Protein AF-A0A2V8QLP8-F1 (afdb_monomer)

Sequence (94 aa):
MGIEKDIEFKVGRRLYDGTIRLSVHPPQLVQLSVCYKSERASSVMLTHDQVQTLMKALASLEQSIGTANEPSEDWDSNERRLDDSPDENSRKTA

Mean predicted aligned error: 14.6 Å

Foldseek 3Di:
DDPFPKDKDWDDDDVFTWMWIWTADPPFWIKTWIGTPNPDTDIDIDGPVRVVVVVVVVVVVVVVVDPPPPVPPDPPPPPPDDDDDDDDDDDDDD

Structure (mmCIF, N/CA/C/O backbone):
data_AF-A0A2V8QLP8-F1
#
_entry.id   AF-A0A2V8QLP8-F1
#
loop_
_atom_site.group_PDB
_atom_site.id
_atom_site.type_symbol
_atom_site.label_atom_id
_atom_site.label_alt_id
_atom_site.label_comp_id
_atom_site.label_asym_id
_atom_site.label_entity_id
_atom_site.label_seq_id
_atom_site.pdbx_PDB_ins_code
_atom_site.Cartn_x
_atom_site.Cartn_y
_atom_site.Cartn_z
_atom_site.occupancy
_atom_site.B_iso_or_equiv
_atom_site.auth_seq_id
_atom_site.auth_comp_id
_atom_site.auth_asym_id
_atom_site.auth_atom_id
_atom_site.pdbx_PDB_model_num
ATOM 1 N N . MET A 1 1 ? -11.490 16.209 15.590 1.00 37.25 1 MET A N 1
ATOM 2 C CA . MET A 1 1 ? -10.524 16.670 14.571 1.00 37.25 1 MET A CA 1
ATOM 3 C C . MET A 1 1 ? -9.687 15.466 14.173 1.00 37.25 1 MET A C 1
ATOM 5 O O . MET A 1 1 ? -8.734 15.140 14.866 1.00 37.25 1 MET A O 1
ATOM 9 N N . GLY A 1 2 ? -10.138 14.705 13.174 1.00 46.50 2 GLY A N 1
ATOM 10 C CA . GLY A 1 2 ? -9.361 13.580 12.654 1.00 46.50 2 GLY A CA 1
ATOM 11 C C . GLY A 1 2 ? -8.284 14.141 11.742 1.00 46.50 2 GLY A C 1
ATOM 12 O O . GLY A 1 2 ? -8.604 14.921 10.855 1.00 46.50 2 GLY A O 1
ATOM 13 N N . ILE A 1 3 ? -7.022 13.818 12.004 1.00 51.44 3 ILE A N 1
ATOM 14 C CA . ILE A 1 3 ? -5.926 14.167 11.103 1.00 51.44 3 ILE A CA 1
ATOM 15 C C . ILE A 1 3 ? -6.156 13.315 9.854 1.00 51.44 3 ILE A C 1
ATOM 17 O O . ILE A 1 3 ? -5.974 12.099 9.915 1.00 51.44 3 ILE A O 1
ATOM 21 N N . GLU A 1 4 ? -6.626 13.920 8.767 1.00 55.00 4 GLU A N 1
ATOM 22 C CA . GLU A 1 4 ? -6.600 13.293 7.447 1.00 55.00 4 GLU A CA 1
ATOM 23 C C . GLU A 1 4 ? -5.123 13.047 7.117 1.00 55.00 4 GLU A C 1
ATOM 25 O O . GLU A 1 4 ? -4.362 13.966 6.822 1.00 55.00 4 GLU A O 1
ATOM 30 N N . LYS A 1 5 ? -4.675 11.809 7.346 1.00 71.44 5 LYS A N 1
ATOM 31 C CA . LYS A 1 5 ? -3.299 11.369 7.105 1.00 71.44 5 LYS A CA 1
ATOM 32 C C . LYS A 1 5 ? -3.243 10.740 5.726 1.00 71.44 5 LYS A C 1
ATOM 34 O O . LYS A 1 5 ? -3.161 9.521 5.597 1.00 71.44 5 LYS A O 1
ATOM 39 N N . ASP A 1 6 ? -3.333 11.589 4.717 1.00 81.75 6 ASP A N 1
ATOM 40 C CA . ASP A 1 6 ? -2.973 11.221 3.359 1.00 81.75 6 ASP A CA 1
ATOM 41 C C . ASP A 1 6 ? -1.452 11.300 3.217 1.00 81.75 6 ASP A C 1
ATOM 43 O O . ASP A 1 6 ? -0.835 12.314 3.545 1.00 81.75 6 ASP A O 1
ATOM 47 N N . ILE A 1 7 ? -0.844 10.210 2.759 1.00 86.44 7 ILE A N 1
ATOM 48 C CA . ILE A 1 7 ? 0.583 10.140 2.441 1.00 86.44 7 ILE A CA 1
ATOM 49 C C . ILE A 1 7 ? 0.696 9.788 0.967 1.00 86.44 7 ILE A C 1
ATOM 51 O O . ILE A 1 7 ? 0.109 8.808 0.510 1.00 86.44 7 ILE A O 1
ATOM 55 N N . GLU A 1 8 ? 1.470 10.572 0.231 1.00 87.12 8 GLU A N 1
ATOM 56 C CA . GLU A 1 8 ? 1.713 10.367 -1.190 1.00 87.12 8 GLU A CA 1
ATOM 57 C C . GLU A 1 8 ? 3.216 10.401 -1.467 1.00 87.12 8 GLU A C 1
ATOM 59 O O . GLU A 1 8 ? 3.931 11.245 -0.927 1.00 87.12 8 GLU A O 1
ATOM 64 N N . PHE A 1 9 ? 3.704 9.476 -2.295 1.00 83.94 9 PHE A N 1
ATOM 65 C CA . PHE A 1 9 ? 5.096 9.467 -2.738 1.00 83.94 9 PHE A CA 1
ATOM 66 C C . PHE A 1 9 ? 5.242 8.860 -4.135 1.00 83.94 9 PHE A C 1
ATOM 68 O O . PHE A 1 9 ? 4.481 7.982 -4.554 1.00 83.94 9 PHE A O 1
ATOM 75 N N . LYS A 1 10 ? 6.247 9.348 -4.868 1.00 84.44 10 LYS A N 1
ATOM 76 C CA . LYS A 1 10 ? 6.606 8.846 -6.198 1.00 84.44 10 LYS A CA 1
ATOM 77 C C . LYS A 1 10 ? 7.302 7.492 -6.071 1.00 84.44 10 LYS A C 1
ATOM 79 O O . LYS A 1 10 ? 8.099 7.280 -5.160 1.00 84.44 10 LYS A O 1
ATOM 84 N N . VAL A 1 11 ? 7.008 6.584 -6.993 1.00 79.94 11 VAL A N 1
ATOM 85 C CA . VAL A 1 11 ? 7.570 5.228 -7.041 1.00 79.94 11 VAL A CA 1
ATOM 86 C C . VAL A 1 11 ? 7.976 4.848 -8.459 1.00 79.94 11 VAL A C 1
ATOM 88 O O . VAL A 1 11 ? 7.506 5.442 -9.425 1.00 79.94 11 VAL A O 1
ATOM 91 N N . GLY A 1 12 ? 8.798 3.805 -8.579 1.00 73.75 12 GLY A N 1
ATOM 92 C CA . GLY A 1 12 ? 9.200 3.236 -9.863 1.00 73.75 12 GLY A CA 1
ATOM 93 C C . GLY A 1 12 ? 10.601 3.645 -10.314 1.00 73.75 12 GLY A C 1
ATOM 94 O O . GLY A 1 12 ? 11.326 4.358 -9.625 1.00 73.75 12 GLY A O 1
ATOM 95 N N . ARG A 1 13 ? 11.007 3.104 -11.467 1.00 71.56 13 ARG A N 1
ATOM 96 C CA . ARG A 1 13 ? 12.247 3.455 -12.169 1.00 71.56 13 ARG A CA 1
ATOM 97 C C . ARG A 1 13 ? 11.947 3.617 -13.657 1.00 71.56 13 ARG A C 1
ATOM 99 O O . ARG A 1 13 ? 11.634 2.623 -14.320 1.00 71.56 13 ARG A O 1
ATOM 106 N N . ARG A 1 14 ? 12.136 4.825 -14.195 1.00 67.94 14 ARG A N 1
ATOM 107 C CA . ARG A 1 14 ? 12.077 5.176 -15.626 1.00 67.94 14 ARG A CA 1
ATOM 108 C C . ARG A 1 14 ? 10.761 4.757 -16.296 1.00 67.94 14 ARG A C 1
ATOM 110 O O . ARG A 1 14 ? 9.808 5.514 -16.394 1.00 67.94 14 ARG A O 1
ATOM 117 N N . LEU A 1 15 ? 10.713 3.525 -16.804 1.00 58.97 15 LEU A N 1
ATOM 118 C CA . LEU A 1 15 ? 9.576 2.998 -17.556 1.00 58.97 15 LEU A CA 1
ATOM 119 C C . LEU A 1 15 ? 8.366 2.702 -16.661 1.00 58.97 15 LEU A C 1
ATOM 121 O O . LEU A 1 15 ? 7.261 2.605 -17.190 1.00 58.97 15 LEU A O 1
ATOM 125 N N . TYR A 1 16 ? 8.554 2.593 -15.343 1.00 65.62 16 TYR A N 1
ATOM 126 C CA . TYR A 1 16 ? 7.507 2.248 -14.371 1.00 65.62 16 TYR A CA 1
ATOM 127 C C . TYR A 1 16 ? 7.196 3.370 -13.371 1.00 65.62 16 TYR A C 1
ATOM 129 O O . TYR A 1 16 ? 6.727 3.090 -12.272 1.00 65.62 16 TYR A O 1
ATOM 137 N N . ASP A 1 17 ? 7.471 4.622 -13.737 1.00 76.88 17 ASP A N 1
ATOM 138 C CA . ASP A 1 17 ? 7.239 5.764 -12.851 1.00 76.88 17 ASP A CA 1
ATOM 139 C C . ASP A 1 17 ? 5.744 5.950 -12.555 1.00 76.88 17 ASP A C 1
ATOM 141 O O . ASP A 1 17 ? 4.893 5.930 -13.452 1.00 76.88 17 ASP A O 1
ATOM 145 N N . GLY A 1 18 ? 5.428 6.128 -11.277 1.00 82.06 18 GLY A N 1
ATOM 146 C CA . GLY A 1 18 ? 4.071 6.284 -10.777 1.00 82.06 18 GLY A CA 1
ATOM 147 C C . GLY A 1 18 ? 4.032 6.929 -9.397 1.00 82.06 18 GLY A C 1
ATOM 148 O O . GLY A 1 18 ? 5.041 7.405 -8.876 1.00 82.06 18 GLY A O 1
ATOM 149 N N . THR A 1 19 ? 2.850 6.916 -8.795 1.00 85.44 19 THR A N 1
ATOM 150 C CA . THR A 1 19 ? 2.595 7.490 -7.472 1.00 85.44 19 THR A CA 1
ATOM 151 C C . THR A 1 19 ? 1.827 6.487 -6.626 1.00 85.44 19 THR A C 1
ATOM 153 O O . THR A 1 19 ? 0.827 5.929 -7.084 1.00 85.44 19 THR A O 1
ATOM 156 N N . ILE A 1 20 ? 2.276 6.265 -5.389 1.00 87.25 20 ILE A N 1
ATOM 157 C CA . ILE A 1 20 ? 1.497 5.553 -4.374 1.00 87.25 20 ILE A CA 1
ATOM 158 C C . ILE A 1 20 ? 0.871 6.580 -3.443 1.00 87.25 20 ILE A C 1
ATOM 160 O O . ILE A 1 20 ? 1.559 7.463 -2.931 1.00 87.25 20 ILE A O 1
ATOM 164 N N . ARG A 1 21 ? -0.429 6.420 -3.193 1.00 88.50 21 ARG A N 1
ATOM 165 C CA . ARG A 1 21 ? -1.173 7.185 -2.195 1.00 88.50 21 ARG A CA 1
ATOM 166 C C . ARG A 1 21 ? -1.776 6.256 -1.150 1.00 88.50 21 ARG A C 1
ATOM 168 O O . ARG A 1 21 ? -2.387 5.241 -1.487 1.00 88.50 21 ARG A O 1
ATOM 175 N N . LEU A 1 22 ? -1.610 6.628 0.112 1.00 90.31 22 LEU A N 1
ATOM 176 C CA 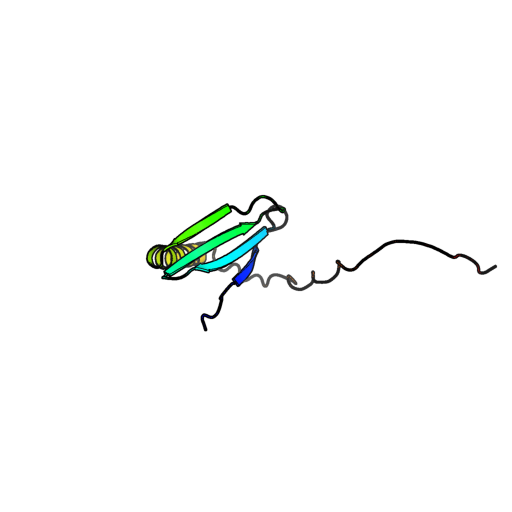. LEU A 1 22 ? -2.170 5.973 1.286 1.00 90.31 22 LEU A CA 1
ATOM 177 C C . LEU A 1 22 ? -3.128 6.941 1.977 1.00 90.31 22 LEU A C 1
ATOM 179 O O . LEU A 1 22 ? -2.714 8.036 2.348 1.00 90.31 22 LEU A O 1
ATOM 183 N N . SER A 1 23 ? -4.374 6.523 2.183 1.00 89.88 23 SER A N 1
ATOM 184 C CA . SER A 1 23 ? -5.405 7.338 2.839 1.00 89.88 23 SER A CA 1
ATOM 185 C C . SER A 1 23 ? -6.082 6.541 3.950 1.00 89.88 23 SER A C 1
ATOM 187 O O . SER A 1 23 ? -6.376 5.356 3.783 1.00 89.88 23 SER A O 1
ATOM 189 N N . VAL A 1 24 ? -6.340 7.171 5.097 1.00 89.25 24 VAL A N 1
ATOM 190 C CA . VAL A 1 24 ? -7.029 6.528 6.228 1.00 89.25 24 VAL A CA 1
ATOM 191 C C . VAL A 1 24 ? -8.521 6.835 6.163 1.00 89.25 24 VAL A C 1
ATOM 193 O O . VAL A 1 24 ? -8.932 7.988 6.246 1.00 89.25 24 VAL A O 1
ATOM 196 N N . HIS A 1 25 ? -9.337 5.788 6.089 1.00 84.88 25 HIS A N 1
ATOM 197 C CA . HIS A 1 25 ? -10.792 5.867 6.107 1.00 84.88 25 HIS A CA 1
ATOM 198 C C . HIS A 1 25 ? -11.333 5.311 7.436 1.00 84.88 25 HIS A C 1
ATOM 200 O O . HIS A 1 25 ? -11.161 4.124 7.737 1.00 84.88 25 HIS A O 1
ATOM 206 N N . PRO A 1 26 ? -12.010 6.129 8.260 1.00 77.50 26 PRO A N 1
ATOM 207 C CA . PRO A 1 26 ? -12.656 5.648 9.477 1.00 77.50 26 PRO A CA 1
ATOM 208 C C . PRO A 1 26 ? -13.713 4.566 9.169 1.00 77.50 26 PRO A C 1
ATOM 210 O O . PRO A 1 26 ? -14.376 4.647 8.135 1.00 77.50 26 PRO A O 1
ATOM 213 N N . PRO A 1 27 ? -13.921 3.570 10.052 1.00 73.44 27 PRO A N 1
ATOM 214 C CA . PRO A 1 27 ? -13.363 3.478 11.400 1.00 73.44 27 PRO A CA 1
ATOM 215 C C . PRO A 1 27 ? -11.982 2.815 11.511 1.00 73.44 27 PRO A C 1
ATOM 217 O O . PRO A 1 27 ? -11.436 2.850 12.608 1.00 73.44 27 PRO A O 1
ATOM 220 N N . GLN A 1 28 ? -11.421 2.201 10.458 1.00 82.38 28 GLN A N 1
ATOM 221 C CA . GLN A 1 28 ? -10.139 1.463 10.550 1.00 82.38 28 GLN A CA 1
ATOM 222 C C . GLN A 1 28 ? -9.603 0.932 9.206 1.00 82.38 28 GLN A C 1
ATOM 224 O O . GLN A 1 28 ? -8.884 -0.069 9.164 1.00 82.38 28 GLN A O 1
ATOM 229 N N . LEU A 1 29 ? -9.985 1.558 8.098 1.00 87.50 29 LEU A N 1
ATOM 230 C CA . LEU A 1 29 ? -9.576 1.126 6.770 1.00 87.50 29 LEU A CA 1
ATOM 231 C C . LEU A 1 29 ? -8.447 2.006 6.244 1.00 87.50 29 LEU A C 1
ATOM 233 O O . LEU A 1 29 ? -8.394 3.204 6.515 1.00 87.50 29 LEU A O 1
ATOM 237 N N . VAL A 1 30 ? -7.561 1.407 5.462 1.00 90.25 30 VAL A N 1
ATOM 238 C CA . VAL A 1 30 ? -6.525 2.118 4.715 1.00 90.25 30 VAL A CA 1
ATOM 239 C C . VAL A 1 30 ? -6.754 1.858 3.238 1.00 90.25 30 VAL A C 1
ATOM 241 O O . VAL A 1 30 ? -6.830 0.708 2.814 1.00 90.25 30 VAL A O 1
ATOM 244 N N . GLN A 1 31 ? -6.866 2.921 2.454 1.00 91.62 31 GLN A N 1
ATOM 245 C CA . GLN A 1 31 ? -6.877 2.830 1.005 1.00 91.62 31 GLN A CA 1
ATOM 246 C C . GLN A 1 31 ? -5.440 2.939 0.497 1.00 91.62 31 GLN A C 1
ATOM 248 O O . GLN A 1 31 ? -4.769 3.938 0.746 1.00 91.62 31 GLN A O 1
ATOM 253 N N . LEU A 1 32 ? -4.984 1.926 -0.236 1.00 91.12 32 LEU A N 1
ATOM 254 C CA . LEU A 1 32 ? -3.750 1.955 -1.020 1.00 91.12 32 LEU A CA 1
ATOM 255 C C . LEU A 1 32 ? -4.131 2.185 -2.480 1.00 91.12 32 LEU A C 1
ATOM 257 O O . LEU A 1 32 ? -4.839 1.361 -3.054 1.00 91.12 32 LEU A O 1
ATOM 261 N N . SER A 1 33 ? -3.658 3.274 -3.081 1.00 89.06 33 SER A N 1
ATOM 262 C CA . SER A 1 33 ? -3.897 3.594 -4.492 1.00 89.06 33 SER A CA 1
ATOM 263 C C . SER A 1 33 ? -2.578 3.679 -5.245 1.00 89.06 33 SER A C 1
ATOM 265 O O . SER A 1 33 ? -1.644 4.326 -4.774 1.00 89.06 33 SER A O 1
ATOM 267 N N . VAL A 1 34 ? -2.511 3.049 -6.418 1.00 86.38 34 VAL A N 1
ATOM 268 C CA . VAL A 1 34 ? -1.350 3.122 -7.314 1.00 86.38 34 VA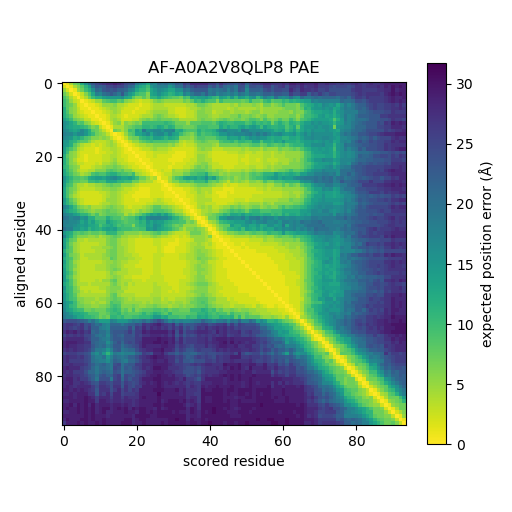L A CA 1
ATOM 269 C C . VAL A 1 34 ? -1.771 3.805 -8.608 1.00 86.38 34 VAL A C 1
ATOM 271 O O . VAL A 1 34 ? -2.626 3.296 -9.336 1.00 86.38 34 VAL A O 1
ATOM 274 N N . CYS A 1 35 ? -1.167 4.956 -8.884 1.00 81.31 35 CYS A N 1
ATOM 275 C CA . CYS A 1 35 ? -1.344 5.716 -10.115 1.00 81.31 35 CYS A CA 1
ATOM 276 C C . CYS A 1 35 ? -0.137 5.477 -11.021 1.00 81.31 35 CYS A C 1
ATOM 278 O O . CYS A 1 35 ? 0.997 5.737 -10.621 1.00 81.31 35 CYS A O 1
ATOM 280 N N . TYR A 1 36 ? -0.367 5.037 -12.253 1.00 76.62 36 TYR A N 1
ATOM 281 C CA . TYR A 1 36 ? 0.681 4.857 -13.255 1.00 76.62 36 TYR A CA 1
ATOM 282 C C . TYR A 1 36 ? 0.285 5.593 -14.532 1.00 76.62 36 TYR A C 1
ATOM 284 O O . TYR A 1 36 ? -0.842 5.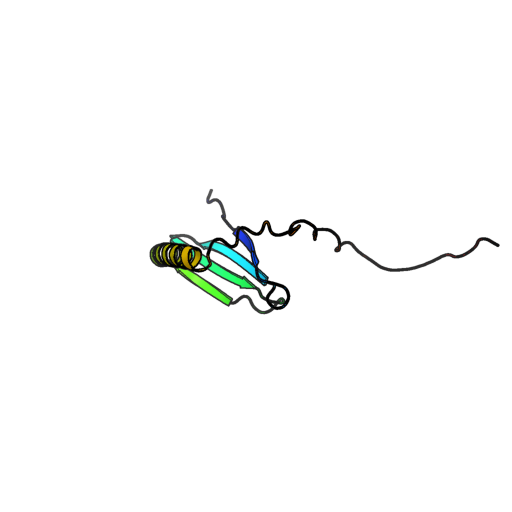432 -14.984 1.00 76.62 36 TYR A O 1
ATOM 292 N N . LYS A 1 37 ? 1.182 6.424 -15.087 1.00 67.62 37 LYS A N 1
ATOM 293 C CA . LYS A 1 37 ? 0.984 7.160 -16.359 1.00 67.62 37 LYS A CA 1
ATOM 294 C C . LYS A 1 37 ? -0.408 7.798 -16.538 1.00 67.62 37 LYS A C 1
ATOM 296 O O . LYS A 1 37 ? -0.962 7.789 -17.634 1.00 67.62 37 LYS A O 1
ATOM 301 N N . SER A 1 38 ? -0.972 8.350 -15.465 1.00 61.59 38 SER A N 1
ATOM 302 C CA . SER A 1 38 ? -2.311 8.963 -15.466 1.00 61.59 38 SER A CA 1
ATOM 303 C C . SER A 1 38 ? -3.475 8.005 -15.788 1.00 61.59 38 SER A C 1
ATOM 305 O O . SER A 1 38 ? -4.591 8.462 -16.030 1.00 61.59 38 SER A O 1
ATOM 307 N N . GLU A 1 39 ? -3.254 6.687 -15.768 1.00 65.62 39 GLU A N 1
ATOM 308 C CA . GLU A 1 39 ? -4.317 5.683 -15.839 1.00 65.62 39 GLU A CA 1
ATOM 309 C C . GLU A 1 39 ? -5.099 5.612 -14.522 1.00 65.62 39 GLU A C 1
ATOM 311 O O . GLU A 1 39 ? -4.614 6.007 -13.455 1.00 65.62 39 GLU A O 1
ATOM 316 N N . ARG A 1 40 ? -6.339 5.106 -14.599 1.00 66.56 40 ARG A N 1
ATOM 317 C CA . ARG A 1 40 ? -7.244 4.977 -13.451 1.00 66.56 40 ARG A CA 1
ATOM 318 C C . ARG A 1 40 ? -6.526 4.253 -12.313 1.00 66.56 40 ARG A C 1
ATOM 320 O O . ARG A 1 40 ? -6.172 3.083 -12.447 1.00 66.56 40 ARG A O 1
ATOM 327 N N . ALA A 1 41 ? -6.341 4.960 -11.200 1.00 68.44 41 ALA A N 1
AT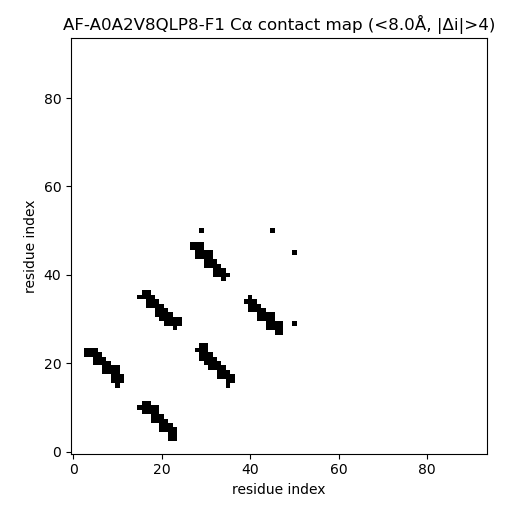OM 328 C CA . ALA A 1 41 ? -5.648 4.433 -10.037 1.00 68.44 41 ALA A CA 1
ATOM 329 C C . ALA A 1 41 ? -6.344 3.158 -9.555 1.00 68.44 41 ALA A C 1
ATOM 331 O O . ALA A 1 41 ? -7.523 3.185 -9.190 1.00 68.44 41 ALA A O 1
ATOM 332 N N . SER A 1 42 ? -5.628 2.036 -9.570 1.00 79.50 42 SER A N 1
ATOM 333 C CA . SER A 1 42 ? -6.134 0.825 -8.932 1.00 79.50 42 SER A CA 1
ATOM 334 C C . SER A 1 42 ? -6.007 1.017 -7.427 1.00 79.50 42 SER A C 1
ATOM 336 O O . SER A 1 42 ? -4.911 1.272 -6.923 1.00 79.50 42 SER A O 1
ATOM 338 N N . SER A 1 43 ? -7.135 0.946 -6.723 1.00 87.44 43 SER A N 1
ATOM 339 C CA . SER A 1 43 ? -7.207 1.139 -5.278 1.00 87.44 43 SER A CA 1
ATOM 340 C C . SER A 1 43 ? -7.653 -0.135 -4.576 1.00 87.44 43 SER A C 1
ATOM 342 O O . SER A 1 43 ? -8.617 -0.773 -5.004 1.00 87.44 43 SER A O 1
ATOM 344 N N . VAL A 1 44 ? -7.007 -0.465 -3.462 1.00 90.44 44 VAL A N 1
ATOM 345 C CA . VAL A 1 44 ? -7.402 -1.564 -2.578 1.00 90.44 44 VAL A CA 1
ATOM 346 C C . VAL A 1 44 ? -7.697 -1.007 -1.192 1.00 90.44 44 VAL A C 1
ATOM 348 O O . VAL A 1 44 ? -6.936 -0.199 -0.663 1.00 90.44 44 VAL A O 1
ATOM 351 N N . MET A 1 45 ? -8.806 -1.459 -0.609 1.00 93.38 45 MET A N 1
ATOM 352 C CA . MET A 1 45 ? -9.164 -1.188 0.780 1.00 93.38 45 MET A CA 1
ATOM 353 C C . MET A 1 45 ? -8.599 -2.290 1.669 1.00 93.38 45 MET A C 1
ATOM 355 O O . MET A 1 45 ? -8.883 -3.467 1.455 1.00 93.38 45 MET A O 1
ATOM 359 N N . LEU A 1 46 ? -7.817 -1.898 2.667 1.00 92.12 46 LEU A N 1
ATOM 360 C CA . LEU A 1 46 ? -7.156 -2.794 3.604 1.00 92.12 46 LEU A CA 1
ATOM 361 C C . LEU A 1 46 ? -7.712 -2.579 5.008 1.00 92.12 46 LEU A C 1
ATOM 363 O O . LEU A 1 46 ? -7.889 -1.445 5.456 1.00 92.12 46 LEU A O 1
ATOM 367 N N . THR A 1 47 ? -7.961 -3.672 5.721 1.00 93.00 47 THR A N 1
ATOM 368 C CA . THR A 1 47 ? -8.238 -3.633 7.159 1.00 93.00 47 THR A CA 1
ATOM 369 C C . THR A 1 47 ? -6.953 -3.423 7.953 1.00 93.00 47 THR A C 1
ATOM 371 O O . THR A 1 47 ? -5.851 -3.659 7.459 1.00 93.00 47 THR A O 1
ATOM 374 N N . HIS A 1 48 ? -7.086 -3.046 9.224 1.00 89.38 48 HIS A N 1
ATOM 375 C CA . HIS A 1 48 ? -5.946 -2.935 10.134 1.00 89.38 48 HIS A CA 1
ATOM 376 C C . HIS A 1 48 ? -5.065 -4.204 10.166 1.00 89.38 48 HIS A C 1
ATOM 378 O O . HIS A 1 48 ? -3.842 -4.104 10.100 1.00 89.38 48 HIS A O 1
ATOM 384 N N . ASP A 1 49 ? -5.663 -5.399 10.210 1.00 92.31 49 ASP A N 1
ATOM 385 C CA . ASP A 1 49 ? -4.919 -6.670 10.217 1.00 92.31 49 ASP A CA 1
ATOM 386 C C . ASP A 1 49 ? -4.163 -6.923 8.898 1.00 92.31 49 ASP A C 1
ATOM 388 O O . ASP A 1 49 ? -2.998 -7.332 8.891 1.00 92.31 49 ASP A O 1
ATOM 392 N N . GLN A 1 50 ? -4.786 -6.582 7.768 1.00 93.62 50 GLN A N 1
ATOM 393 C CA . GLN A 1 50 ? -4.150 -6.677 6.455 1.00 93.62 50 GLN A CA 1
ATOM 394 C C . GLN A 1 50 ? -2.990 -5.690 6.312 1.00 93.62 50 GLN A C 1
ATOM 396 O O . GLN A 1 50 ? -1.962 -6.048 5.743 1.00 93.62 50 GLN A O 1
ATOM 401 N N . VAL A 1 51 ? -3.109 -4.481 6.869 1.00 91.44 51 VAL A N 1
ATOM 402 C CA . VAL A 1 51 ? -2.007 -3.506 6.920 1.00 91.44 51 VAL A CA 1
ATOM 403 C C . VAL A 1 51 ? -0.839 -4.059 7.737 1.00 91.44 51 VAL A C 1
ATOM 405 O O . VAL A 1 51 ? 0.298 -4.024 7.273 1.00 91.44 51 VAL A O 1
ATOM 408 N N . GLN A 1 52 ? -1.103 -4.636 8.912 1.00 92.25 52 GLN A N 1
ATOM 409 C CA . GLN A 1 52 ? -0.064 -5.263 9.738 1.00 92.25 52 GLN A CA 1
ATOM 410 C C . GLN A 1 52 ? 0.634 -6.417 9.004 1.00 92.25 52 GLN A C 1
ATOM 412 O O . GLN A 1 52 ? 1.859 -6.548 9.050 1.00 92.25 52 GLN A O 1
ATOM 417 N N . THR A 1 53 ? -0.135 -7.243 8.296 1.00 94.62 53 THR A N 1
ATOM 418 C CA . THR A 1 53 ? 0.397 -8.341 7.480 1.00 94.62 53 THR A CA 1
ATOM 419 C C . THR A 1 53 ? 1.245 -7.818 6.320 1.00 94.62 53 THR A C 1
ATOM 421 O O . THR A 1 53 ? 2.348 -8.318 6.097 1.00 94.62 53 THR A O 1
ATOM 424 N N . LEU A 1 54 ? 0.782 -6.772 5.629 1.00 92.69 54 LEU A N 1
ATOM 425 C CA . LEU A 1 54 ? 1.515 -6.128 4.540 1.00 92.69 54 LEU A CA 1
ATOM 426 C C . LEU A 1 54 ? 2.846 -5.547 5.027 1.00 92.69 54 LEU A C 1
ATOM 428 O O . LEU A 1 54 ? 3.871 -5.776 4.395 1.00 92.69 54 LEU A O 1
ATOM 432 N N . MET A 1 55 ? 2.859 -4.864 6.174 1.00 92.31 55 MET A N 1
ATOM 433 C CA . MET A 1 55 ? 4.089 -4.327 6.766 1.00 92.31 55 MET A CA 1
ATOM 434 C C . MET A 1 55 ? 5.115 -5.428 7.064 1.00 92.31 55 MET A C 1
ATOM 436 O O . MET A 1 55 ? 6.293 -5.273 6.750 1.00 92.31 55 MET A O 1
ATOM 440 N N . LYS A 1 56 ? 4.675 -6.564 7.620 1.00 93.00 56 LYS A N 1
ATOM 441 C CA . LYS A 1 56 ? 5.556 -7.716 7.881 1.00 93.00 56 LYS A CA 1
ATOM 442 C C . LYS A 1 56 ? 6.104 -8.321 6.589 1.00 93.00 56 LYS A C 1
ATOM 444 O O . LYS A 1 56 ? 7.287 -8.645 6.524 1.00 93.00 56 LYS A O 1
ATOM 449 N N . ALA A 1 57 ? 5.259 -8.457 5.567 1.00 92.06 57 ALA A N 1
ATOM 450 C CA . ALA A 1 57 ? 5.674 -8.962 4.264 1.00 92.06 57 ALA A CA 1
ATOM 451 C C . ALA A 1 57 ? 6.710 -8.036 3.606 1.00 92.06 57 ALA A C 1
ATOM 453 O O . ALA A 1 57 ? 7.737 -8.515 3.134 1.00 92.06 57 ALA A O 1
ATOM 454 N N . LEU A 1 58 ? 6.487 -6.716 3.640 1.00 90.44 58 LEU A N 1
ATOM 455 C CA . LEU A 1 58 ? 7.432 -5.724 3.121 1.00 90.44 58 LEU A CA 1
ATOM 456 C C . LEU A 1 58 ? 8.776 -5.777 3.854 1.00 90.44 58 LEU A C 1
ATOM 458 O O . LEU A 1 58 ? 9.805 -5.854 3.194 1.00 90.44 58 LEU A O 1
ATOM 462 N N . ALA A 1 59 ? 8.776 -5.831 5.189 1.00 88.56 59 ALA A N 1
ATOM 463 C CA . ALA A 1 59 ? 10.007 -5.951 5.975 1.00 88.56 59 ALA A CA 1
ATOM 464 C C . ALA A 1 59 ? 10.777 -7.252 5.671 1.00 88.56 59 ALA A C 1
ATOM 466 O O . ALA A 1 59 ? 12.007 -7.267 5.638 1.00 88.56 59 ALA A O 1
ATOM 467 N N . SER A 1 60 ? 10.067 -8.357 5.418 1.00 88.12 60 SER A N 1
ATOM 468 C CA . SER A 1 60 ? 10.690 -9.618 4.998 1.00 88.12 60 SER A CA 1
ATOM 469 C C . SER A 1 60 ? 11.302 -9.526 3.595 1.00 88.12 60 SER A C 1
ATOM 471 O O . SER A 1 60 ? 12.350 -10.119 3.340 1.00 88.12 60 SER A O 1
ATOM 473 N N . LEU A 1 61 ? 10.652 -8.806 2.677 1.00 86.62 61 LEU A N 1
ATOM 474 C CA . LEU A 1 61 ? 11.153 -8.595 1.319 1.00 86.62 61 LEU A CA 1
ATOM 475 C C . LEU A 1 61 ? 12.330 -7.617 1.291 1.00 86.62 61 LEU A C 1
ATOM 477 O O . LEU A 1 61 ? 13.271 -7.842 0.539 1.00 86.62 61 LEU A O 1
ATOM 481 N N . GLU A 1 62 ? 12.327 -6.589 2.137 1.00 84.62 62 GLU A N 1
ATOM 482 C CA . GLU A 1 62 ? 13.438 -5.641 2.292 1.00 84.62 62 GLU A CA 1
ATOM 483 C C . GLU A 1 62 ? 14.752 -6.365 2.614 1.00 84.62 62 GLU A C 1
ATOM 485 O O . GLU A 1 62 ? 15.771 -6.126 1.969 1.00 84.62 62 GLU A O 1
ATOM 490 N N . GLN A 1 63 ? 14.711 -7.351 3.518 1.00 78.38 63 GLN A N 1
ATOM 491 C CA . GLN A 1 63 ? 15.869 -8.198 3.836 1.00 78.38 63 GLN A CA 1
ATOM 492 C C . GLN A 1 63 ? 16.374 -9.004 2.629 1.00 78.38 63 GLN A C 1
ATOM 494 O O . GLN A 1 63 ? 17.555 -9.337 2.557 1.00 78.38 63 GLN A O 1
ATOM 499 N N . SER A 1 64 ? 15.489 -9.307 1.676 1.00 78.25 64 SER A N 1
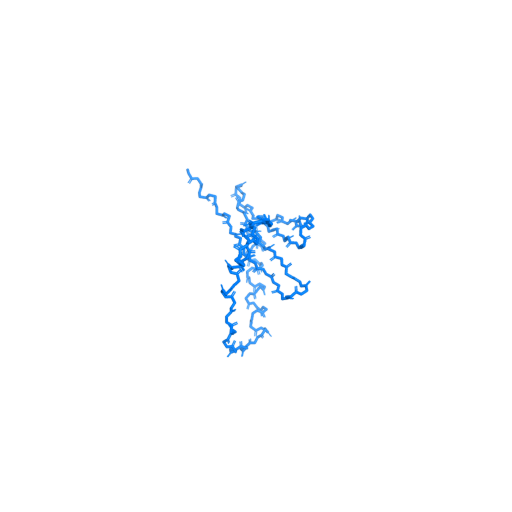ATOM 500 C CA . SER A 1 64 ? 15.808 -10.064 0.459 1.00 78.25 64 SER A CA 1
ATOM 501 C C . SER A 1 64 ? 16.316 -9.179 -0.683 1.00 78.25 64 SER A C 1
ATOM 503 O O . SER A 1 64 ? 17.006 -9.673 -1.571 1.00 78.25 64 SER A O 1
ATOM 505 N N . ILE A 1 65 ? 15.995 -7.879 -0.670 1.00 74.56 65 ILE A N 1
ATOM 506 C CA . ILE A 1 65 ? 16.473 -6.901 -1.663 1.00 74.56 65 ILE A CA 1
ATOM 507 C C . ILE A 1 65 ? 17.958 -6.563 -1.438 1.00 74.56 65 ILE A C 1
ATOM 509 O O . ILE A 1 65 ? 18.633 -6.122 -2.365 1.00 74.56 65 ILE A O 1
ATOM 513 N N . GLY A 1 66 ? 18.499 -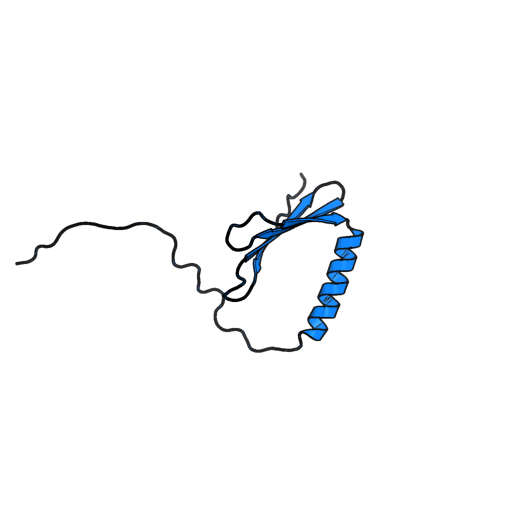6.892 -0.262 1.00 54.28 66 GLY A N 1
ATOM 514 C CA . GLY A 1 66 ? 19.928 -6.854 0.012 1.00 54.28 66 GLY A CA 1
ATOM 515 C C . GLY A 1 66 ? 20.487 -5.439 0.159 1.00 54.28 66 GLY A C 1
ATOM 516 O O . GLY A 1 66 ? 19.966 -4.452 -0.352 1.00 54.28 66 GLY A O 1
ATOM 517 N N . THR A 1 67 ? 21.594 -5.363 0.883 1.00 51.88 67 THR A N 1
ATOM 518 C CA . THR A 1 67 ? 22.489 -4.224 1.107 1.00 51.88 67 THR A CA 1
ATOM 519 C C . THR A 1 67 ? 23.084 -3.671 -0.201 1.00 51.88 67 THR A C 1
ATOM 521 O O . THR A 1 67 ? 24.295 -3.658 -0.393 1.00 51.88 67 THR A O 1
ATOM 524 N N . ALA A 1 68 ? 22.264 -3.164 -1.120 1.00 47.31 68 ALA A N 1
ATOM 525 C CA . ALA A 1 68 ? 22.721 -2.265 -2.177 1.00 47.31 68 ALA A CA 1
ATOM 526 C C . ALA A 1 68 ? 22.859 -0.856 -1.583 1.00 47.31 68 ALA A C 1
ATOM 528 O O . ALA A 1 68 ? 22.105 0.060 -1.898 1.00 47.31 68 ALA A O 1
ATOM 529 N N . ASN A 1 69 ? 23.816 -0.704 -0.665 1.00 46.66 69 ASN A N 1
ATOM 530 C CA . ASN A 1 69 ? 24.276 0.583 -0.158 1.00 46.66 69 ASN A CA 1
ATOM 531 C C . ASN A 1 69 ? 25.172 1.247 -1.217 1.00 46.66 69 ASN A C 1
ATOM 533 O O . ASN A 1 69 ? 26.333 1.554 -0.959 1.00 46.66 69 ASN A O 1
ATOM 537 N N . GLU A 1 70 ? 24.661 1.395 -2.438 1.00 51.44 70 GLU A N 1
ATOM 538 C CA . GLU A 1 70 ? 25.206 2.370 -3.372 1.00 51.44 70 GLU A CA 1
ATOM 539 C C . GLU A 1 70 ? 24.422 3.660 -3.116 1.00 51.44 70 GLU A C 1
ATOM 541 O O . GLU A 1 70 ? 23.200 3.661 -3.301 1.00 51.44 70 GLU A O 1
ATOM 546 N N . PRO A 1 71 ? 25.068 4.728 -2.610 1.00 47.31 71 PRO A N 1
ATOM 547 C CA . PRO A 1 71 ? 24.404 5.997 -2.366 1.00 47.31 71 PRO A CA 1
ATOM 548 C C . PRO A 1 71 ? 23.877 6.476 -3.707 1.00 47.31 71 PRO A C 1
ATOM 550 O O . PRO A 1 71 ? 24.639 6.814 -4.609 1.00 47.31 71 PRO A O 1
ATOM 553 N N . SER A 1 72 ? 22.567 6.398 -3.877 1.00 48.53 72 SER A N 1
ATOM 554 C CA . SER A 1 72 ? 21.980 6.639 -5.173 1.00 48.53 72 SER A CA 1
ATOM 555 C C . SER A 1 72 ? 22.058 8.145 -5.441 1.00 48.53 72 SER A C 1
ATOM 557 O O . SER A 1 72 ? 21.360 8.917 -4.786 1.00 48.53 72 SER A O 1
ATOM 559 N N . GLU A 1 73 ? 22.958 8.524 -6.351 1.00 47.06 73 GLU A N 1
ATOM 560 C CA . GLU A 1 73 ? 23.172 9.882 -6.859 1.00 47.06 73 GLU A CA 1
ATOM 561 C C . GLU A 1 73 ? 21.837 10.602 -7.105 1.00 47.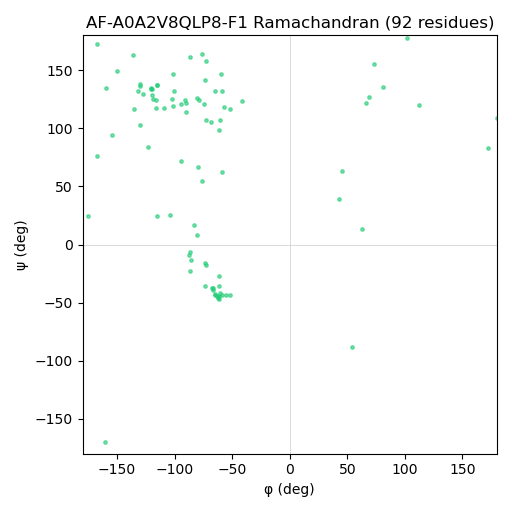06 73 GLU A C 1
ATOM 563 O O . GLU A 1 73 ? 20.992 10.108 -7.848 1.00 47.06 73 GLU A O 1
ATOM 568 N N . ASP A 1 74 ? 21.675 11.761 -6.459 1.00 45.38 74 ASP A N 1
ATOM 569 C CA . ASP A 1 74 ? 20.834 12.879 -6.902 1.00 45.38 74 ASP A CA 1
ATOM 570 C C . ASP A 1 74 ? 19.416 12.535 -7.421 1.00 45.38 74 ASP A C 1
ATOM 572 O O . ASP A 1 74 ? 19.058 12.818 -8.564 1.00 45.38 74 ASP A O 1
ATOM 576 N N . TRP A 1 75 ? 18.550 11.979 -6.565 1.00 54.22 75 TRP A N 1
ATOM 577 C CA . TRP A 1 75 ? 17.118 11.798 -6.892 1.00 54.22 75 TRP A CA 1
ATOM 578 C C . TRP A 1 75 ? 16.240 13.013 -6.560 1.00 54.22 75 TRP A C 1
ATOM 580 O O . TRP A 1 75 ? 15.069 13.039 -6.938 1.00 54.22 75 TRP A O 1
ATOM 590 N N . ASP A 1 76 ? 16.806 14.030 -5.904 1.00 45.22 76 ASP A N 1
ATOM 591 C CA . ASP A 1 76 ? 16.116 15.266 -5.496 1.00 45.22 76 ASP A CA 1
ATOM 592 C C . ASP A 1 76 ? 16.101 16.340 -6.608 1.00 45.22 76 ASP A C 1
ATOM 594 O O . ASP A 1 76 ? 15.340 17.301 -6.577 1.00 45.22 76 ASP A O 1
ATOM 598 N N . SER A 1 77 ? 16.906 16.170 -7.660 1.00 42.94 77 SER A N 1
ATOM 599 C CA . SER A 1 77 ? 17.198 17.252 -8.611 1.00 42.94 77 SER A CA 1
ATOM 600 C C . SER A 1 77 ? 16.130 17.519 -9.692 1.00 42.94 77 SER A C 1
ATOM 602 O O . SER A 1 77 ? 16.368 18.334 -10.585 1.00 42.94 77 SER A O 1
ATOM 604 N N . ASN A 1 78 ? 14.941 16.902 -9.646 1.00 44.06 78 ASN A N 1
ATOM 605 C CA . ASN A 1 78 ? 13.932 17.067 -10.712 1.00 44.06 78 ASN A CA 1
ATOM 606 C C . ASN A 1 78 ? 12.743 17.993 -10.379 1.00 44.06 78 ASN A C 1
ATOM 608 O O . ASN A 1 78 ? 11.684 17.878 -10.994 1.00 44.06 78 ASN A O 1
ATOM 612 N N . GLU A 1 79 ? 12.915 18.954 -9.466 1.00 46.62 79 GLU A N 1
ATOM 613 C CA . GLU A 1 79 ? 11.956 20.056 -9.238 1.00 46.62 79 GLU A CA 1
ATOM 614 C C . GLU A 1 79 ? 12.115 21.246 -10.213 1.00 46.62 79 GLU A C 1
ATOM 616 O O . GLU A 1 79 ? 11.593 22.332 -9.975 1.00 46.62 79 GLU A O 1
ATOM 621 N N . ARG A 1 80 ? 12.810 21.092 -11.350 1.00 46.09 80 ARG A N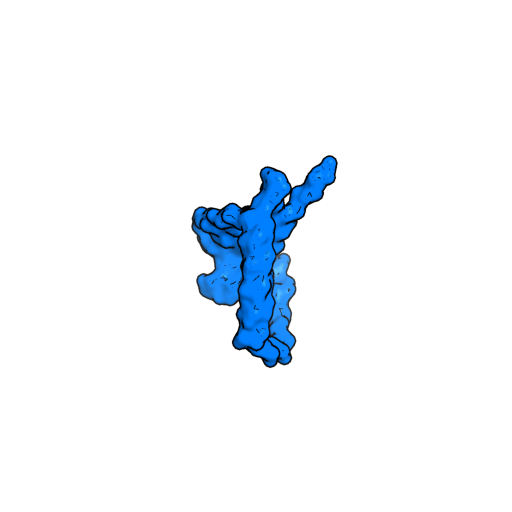 1
ATOM 622 C CA . ARG A 1 80 ? 12.904 22.154 -12.373 1.00 46.09 80 ARG A CA 1
ATOM 62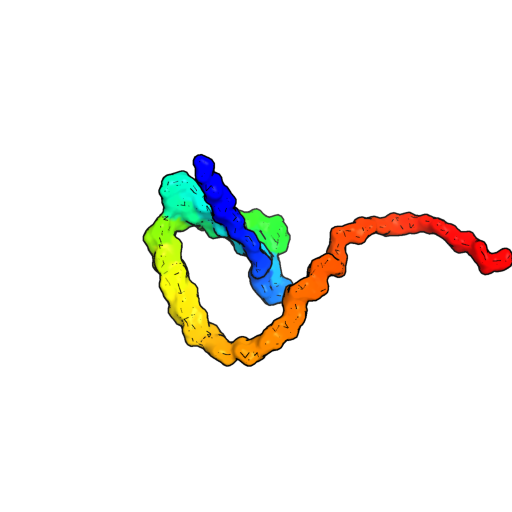3 C C . ARG A 1 80 ? 12.421 21.684 -13.732 1.00 46.09 80 ARG A C 1
ATOM 625 O O . ARG A 1 80 ? 13.237 21.319 -14.574 1.00 46.09 80 ARG A O 1
ATOM 632 N N . ARG A 1 81 ? 11.109 21.743 -13.955 1.00 50.62 81 ARG A N 1
ATOM 633 C CA . ARG A 1 81 ? 10.481 22.047 -15.258 1.00 50.62 81 ARG A CA 1
ATOM 634 C C . ARG A 1 81 ? 8.984 21.818 -15.144 1.00 50.62 81 ARG A C 1
ATOM 636 O O . ARG A 1 81 ? 8.504 20.758 -15.517 1.00 50.62 81 ARG A O 1
ATOM 643 N N . LEU A 1 82 ? 8.267 22.804 -14.625 1.00 52.78 82 LEU A N 1
ATOM 644 C CA . LEU A 1 82 ? 6.851 23.016 -14.920 1.00 52.78 82 LEU A CA 1
ATOM 645 C C . LEU A 1 82 ? 6.468 24.405 -14.402 1.00 52.78 82 LEU A C 1
ATOM 647 O O . LEU A 1 82 ? 5.901 24.543 -13.331 1.00 52.78 82 LEU A O 1
ATOM 651 N N . ASP A 1 83 ? 6.879 25.416 -15.160 1.00 48.25 83 ASP A N 1
ATOM 652 C CA . ASP A 1 83 ? 6.190 26.702 -15.306 1.00 48.25 83 ASP A CA 1
ATOM 653 C C . ASP A 1 83 ? 6.640 27.196 -16.698 1.00 48.25 83 ASP A C 1
ATOM 655 O O . ASP A 1 83 ? 7.840 27.331 -16.945 1.00 48.25 83 ASP A O 1
ATOM 659 N N . ASP A 1 84 ? 5.839 26.915 -17.729 1.00 49.53 84 ASP A N 1
ATOM 660 C CA . ASP A 1 84 ? 4.914 27.890 -18.336 1.00 49.53 84 ASP A CA 1
ATOM 661 C C . ASP A 1 84 ? 5.693 29.031 -19.019 1.00 49.53 84 ASP A C 1
ATOM 663 O O . ASP A 1 84 ? 6.506 29.697 -18.398 1.00 49.53 84 ASP A O 1
ATOM 667 N N . SER A 1 85 ? 5.594 29.361 -20.299 1.00 49.47 85 SER A N 1
ATOM 668 C CA . SER A 1 85 ? 4.891 28.906 -21.496 1.00 49.47 85 SER A CA 1
ATOM 669 C C . SER A 1 85 ? 5.586 29.655 -22.671 1.00 49.47 85 SER A C 1
ATOM 671 O O . SER A 1 85 ? 6.481 30.474 -22.430 1.00 49.47 85 SER A O 1
ATOM 673 N N . PRO A 1 86 ? 5.278 29.355 -23.944 1.00 54.78 86 PRO A N 1
ATOM 674 C CA . PRO A 1 86 ? 6.099 29.742 -25.091 1.00 54.78 86 PRO A CA 1
ATOM 675 C C . PRO A 1 86 ? 5.813 31.144 -25.670 1.00 54.78 86 PRO A C 1
ATOM 677 O O . PRO A 1 86 ? 4.721 31.683 -25.537 1.00 54.78 86 PRO A O 1
ATOM 680 N N . ASP A 1 87 ? 6.820 31.602 -26.422 1.00 52.28 87 ASP A N 1
ATOM 681 C CA . ASP A 1 87 ? 6.793 32.473 -27.608 1.00 52.28 87 ASP A CA 1
ATOM 682 C C . ASP A 1 87 ? 6.673 34.015 -27.532 1.00 52.28 87 ASP A C 1
ATOM 684 O O . ASP A 1 87 ? 5.810 34.612 -26.900 1.00 52.28 87 ASP A O 1
ATOM 688 N N . GLU A 1 88 ? 7.533 34.605 -28.378 1.00 47.12 88 GLU A N 1
ATOM 689 C CA . GLU A 1 88 ? 7.264 35.700 -29.323 1.00 47.12 88 GLU A CA 1
ATOM 690 C C . GLU A 1 88 ? 7.913 37.086 -29.083 1.00 47.12 88 GLU A C 1
ATOM 692 O O . GLU A 1 88 ? 7.617 37.805 -28.138 1.00 47.12 88 GLU A O 1
ATOM 697 N N . ASN A 1 89 ? 8.707 37.500 -30.089 1.00 42.59 89 ASN A N 1
ATOM 698 C CA . ASN A 1 89 ? 9.022 38.884 -30.499 1.00 42.59 89 ASN A CA 1
ATOM 699 C C . ASN A 1 89 ? 9.890 39.763 -29.561 1.00 42.59 89 ASN A C 1
ATOM 701 O O . ASN A 1 89 ? 9.551 40.038 -28.427 1.00 42.59 89 ASN A O 1
ATOM 705 N N . SER A 1 90 ? 10.996 40.394 -29.971 1.00 48.59 90 SER A N 1
ATOM 706 C CA . SER A 1 90 ? 11.318 40.963 -31.279 1.00 48.59 90 SER A CA 1
ATOM 707 C C . SER A 1 90 ? 12.829 41.131 -31.458 1.00 48.59 90 SER A C 1
ATOM 709 O O . SER A 1 90 ? 13.532 41.691 -30.619 1.00 48.59 90 SER A O 1
ATOM 711 N N . ARG A 1 91 ? 13.302 40.724 -32.636 1.00 58.31 91 ARG A N 1
ATOM 712 C CA . ARG A 1 91 ? 14.550 41.179 -33.256 1.00 58.31 91 ARG A CA 1
ATOM 713 C C . ARG A 1 91 ? 14.515 42.698 -33.464 1.00 58.31 91 ARG A C 1
ATOM 715 O O . ARG A 1 91 ? 13.596 43.168 -34.128 1.00 58.31 91 ARG A O 1
ATOM 722 N N . LYS A 1 92 ? 15.569 43.419 -33.069 1.00 50.25 92 LYS A N 1
ATOM 723 C CA . LYS A 1 92 ? 16.299 44.359 -33.950 1.00 50.25 92 LYS A CA 1
ATOM 724 C C . LYS A 1 92 ? 17.454 45.034 -33.207 1.00 50.25 92 LYS A C 1
ATOM 726 O O . LYS A 1 92 ? 17.245 45.944 -32.417 1.00 50.25 92 LYS A O 1
ATOM 731 N N . THR A 1 93 ? 18.671 44.650 -33.561 1.00 47.69 93 THR A N 1
ATOM 732 C CA . THR A 1 93 ? 19.833 45.543 -33.535 1.00 47.69 93 THR A CA 1
ATOM 733 C C . THR A 1 93 ? 20.512 45.405 -34.889 1.00 47.69 93 THR A C 1
ATOM 735 O O . THR A 1 93 ? 21.142 44.385 -35.169 1.00 47.69 93 THR A O 1
ATOM 738 N N . ALA A 1 94 ? 20.289 46.398 -35.740 1.00 53.19 94 ALA A N 1
ATOM 739 C CA . ALA A 1 94 ? 21.129 46.759 -36.871 1.00 53.19 94 ALA A CA 1
ATOM 740 C C . ALA A 1 94 ? 21.096 48.285 -36.947 1.00 53.19 94 ALA A C 1
ATOM 742 O O . ALA A 1 94 ? 19.966 48.824 -36.854 1.00 53.19 94 ALA A O 1
#

Secondary structure (DSSP, 8-state):
------EEEEE--GGG-EEEEEEEETTTEEEEEEEETTPPPEEEEEEHHHHHHHHHHHHHHHHHH---------SSTT----------------

Solvent-accessible surface area (backbone atoms only — not comparable to full-atom values): 6176 Å² total; per-residue (Å²): 136,80,81,81,58,70,47,75,48,79,42,70,64,86,92,56,45,29,37,42,37,37,36,68,43,85,96,58,34,36,38,45,30,45,33,46,86,88,45,86,56,57,67,47,83,32,47,60,69,52,49,55,51,49,52,52,52,49,57,58,48,54,69,69,70,49,91,73,82,63,84,75,77,78,82,78,74,76,86,78,83,87,78,87,82,86,89,81,88,80,92,83,92,130

Nearest PDB structures (foldseek):
  8p26-assembly4_H  TM=7.381E-01  e=1.100E+00  Arabidopsis thaliana
  8p26-assembly3_E  TM=7.214E-01  e=9.732E-01  Arabidopsis thaliana
  7wzf-assembly1_A  TM=5.474E-01  e=3.665E-01  Streptomyces yunnanensis
  1hl6-assembly1_B  TM=3.871E-01  e=4.402E-01  Drosophila melanogaster
  1oo0-assembly1_A  TM=4.165E-01  e=1.034E+00  Drosophila melanogaster

Radius of gyration: 20.76 Å; Cα contacts (8 Å, |Δi|>4): 90; chains: 1; bounding box: 39×57×51 Å

pLDDT: mean 71.15, std 18.12, range [37.25, 94.62]